Protein AF-A0A6N2MKZ8-F1 (afdb_monomer_lite)

Secondary structure (DSSP, 8-state):
--HHHHHHHHHHHHHHHHHHTT-HHHHHHHHHHHHHHHTT-TTSTTT----TTHHHHHHHHHHHHHHHHHHHHHHT-HHHHHHHHHHHTHHHHTSTT-

Radius of gyration: 13.14 Å; chains: 1; bounding box: 32×26×29 Å

Foldseek 3Di:
DPPLLVVLVVLVVVLVVCVVVVVLVVNVVSLVVSVVSLVVDCCAPPRVDDDPCSVVSLVSLLVSLVVQLVSCVSVVPPVSNVVSVVRNVCSCVVVVVD

Sequence (98 aa):
MDPKLTEVSQLFERFKAACTRDDLSTSTNMLSQLKVLLTGFRSLPPLFENTPNSTQELIIARDIYEHAVLLSVKNGDQDAFERDFFQLKPYYTDAGSI

Structure (mmCIF, N/CA/C/O backbone):
data_AF-A0A6N2MKZ8-F1
#
_entry.id   AF-A0A6N2MKZ8-F1
#
loop_
_atom_site.group_PDB
_atom_site.id
_atom_site.type_symbol
_atom_site.label_atom_id
_atom_site.label_alt_id
_atom_site.label_comp_id
_atom_site.label_asym_id
_atom_site.label_entity_id
_atom_site.label_seq_id
_atom_site.pdbx_PDB_ins_code
_atom_site.Cartn_x
_atom_site.Cartn_y
_atom_site.Cartn_z
_atom_site.occupancy
_atom_site.B_iso_or_equiv
_atom_site.auth_seq_id
_atom_site.auth_comp_id
_atom_site.auth_asym_id
_atom_site.auth_atom_id
_atom_site.pdbx_PDB_model_num
ATOM 1 N N . MET A 1 1 ? 10.460 10.904 -17.744 1.00 57.09 1 MET A N 1
ATOM 2 C CA . MET A 1 1 ? 9.713 10.320 -16.613 1.00 57.09 1 MET A CA 1
ATOM 3 C C . MET A 1 1 ? 8.584 9.495 -17.185 1.00 57.09 1 MET A C 1
ATOM 5 O O . MET A 1 1 ? 7.943 9.967 -18.118 1.00 57.09 1 MET A O 1
ATOM 9 N N . ASP A 1 2 ? 8.380 8.281 -16.682 1.00 72.31 2 ASP A N 1
ATOM 10 C CA . ASP A 1 2 ? 7.275 7.431 -17.121 1.00 72.31 2 ASP A CA 1
ATOM 11 C C . ASP A 1 2 ? 5.927 8.106 -16.801 1.00 72.31 2 ASP A C 1
ATOM 13 O O . ASP A 1 2 ? 5.713 8.531 -15.656 1.00 72.31 2 ASP A O 1
ATOM 17 N N . PRO A 1 3 ? 5.008 8.237 -17.776 1.00 80.25 3 PRO A N 1
ATOM 18 C CA . PRO A 1 3 ? 3.726 8.905 -17.557 1.00 80.25 3 PRO A CA 1
ATOM 19 C C . PRO A 1 3 ? 2.894 8.191 -16.482 1.00 80.25 3 PRO A C 1
ATOM 21 O O . PRO A 1 3 ? 2.279 8.852 -15.649 1.00 80.25 3 PRO A O 1
ATOM 24 N N . LYS A 1 4 ? 2.974 6.854 -16.419 1.00 82.44 4 LYS A N 1
ATOM 25 C CA . LYS A 1 4 ? 2.317 6.036 -15.386 1.00 82.44 4 LYS A CA 1
ATOM 26 C C . LYS A 1 4 ? 2.848 6.315 -13.983 1.00 82.44 4 LYS A C 1
ATOM 28 O O . LYS A 1 4 ? 2.074 6.450 -13.044 1.00 82.44 4 LYS A O 1
ATOM 33 N N . LEU A 1 5 ? 4.167 6.432 -13.834 1.00 82.75 5 LEU A N 1
ATOM 34 C CA . LEU A 1 5 ? 4.789 6.708 -12.539 1.00 82.75 5 LEU A CA 1
ATOM 35 C C . LEU A 1 5 ? 4.387 8.093 -12.017 1.00 82.75 5 LEU A C 1
ATOM 37 O O . LEU A 1 5 ? 4.156 8.275 -10.823 1.00 82.75 5 LEU A O 1
ATOM 41 N N . THR A 1 6 ? 4.254 9.056 -12.929 1.00 86.94 6 THR A N 1
ATOM 42 C CA . THR A 1 6 ? 3.791 10.411 -12.609 1.00 86.94 6 THR A CA 1
ATOM 43 C C . THR A 1 6 ? 2.331 10.397 -12.151 1.00 86.94 6 THR A C 1
ATOM 45 O O . THR A 1 6 ? 2.002 11.022 -11.145 1.00 86.94 6 THR A O 1
ATOM 48 N N . GLU A 1 7 ? 1.467 9.649 -12.841 1.00 88.94 7 GLU A N 1
ATOM 49 C CA . GLU A 1 7 ? 0.057 9.478 -12.474 1.00 88.94 7 GLU A CA 1
ATOM 50 C C . GLU A 1 7 ? -0.107 8.810 -11.100 1.00 88.94 7 GLU A C 1
ATOM 52 O O . GLU A 1 7 ? -0.809 9.342 -10.239 1.00 88.94 7 GLU A O 1
ATOM 57 N N . VAL A 1 8 ? 0.604 7.703 -10.854 1.00 90.12 8 VAL A N 1
ATOM 58 C CA . VAL A 1 8 ? 0.584 6.999 -9.559 1.00 90.12 8 VAL A CA 1
ATOM 59 C C . VAL A 1 8 ? 1.087 7.904 -8.442 1.00 90.12 8 VAL A C 1
ATOM 61 O O . VAL A 1 8 ? 0.456 7.973 -7.393 1.00 90.12 8 VAL A O 1
ATOM 64 N N . SER A 1 9 ? 2.165 8.653 -8.677 1.00 88.75 9 SER A N 1
ATOM 65 C CA . SER A 1 9 ? 2.706 9.600 -7.695 1.00 88.75 9 SER A CA 1
ATOM 66 C C . SER A 1 9 ? 1.698 10.696 -7.346 1.00 88.75 9 SER A C 1
ATOM 68 O O . SER A 1 9 ? 1.453 10.962 -6.173 1.00 88.75 9 SER A O 1
ATOM 70 N N . GLN A 1 10 ? 1.050 11.303 -8.346 1.00 91.19 10 GLN A N 1
ATOM 71 C CA . GLN A 1 10 ? 0.029 12.330 -8.111 1.00 91.19 10 GLN A CA 1
ATOM 72 C C . GLN A 1 10 ? -1.191 11.783 -7.362 1.00 91.19 10 GLN A C 1
ATOM 74 O O . GLN A 1 10 ? -1.717 12.449 -6.465 1.00 91.19 10 GLN A O 1
ATOM 79 N N . LEU A 1 11 ? -1.650 10.581 -7.719 1.00 92.00 11 LEU A N 1
ATOM 80 C CA . LEU A 1 11 ? -2.764 9.933 -7.034 1.00 92.00 11 LEU A CA 1
ATOM 81 C C . LEU A 1 11 ? -2.382 9.545 -5.598 1.00 92.00 11 LEU A C 1
ATOM 83 O O . LEU A 1 11 ? -3.191 9.715 -4.686 1.00 92.00 11 LEU A O 1
ATOM 87 N N . PHE A 1 12 ? -1.142 9.105 -5.380 1.00 91.88 12 PHE A N 1
ATOM 88 C CA . PHE A 1 12 ? -0.627 8.748 -4.064 1.00 91.88 12 PHE A CA 1
ATOM 89 C C . PHE A 1 12 ? -0.530 9.960 -3.130 1.00 91.88 12 PHE A C 1
ATOM 91 O O . PHE A 1 12 ? -0.943 9.872 -1.975 1.00 91.88 12 PHE A O 1
ATOM 98 N N . GLU A 1 13 ? -0.090 11.122 -3.620 1.00 92.12 13 GLU A N 1
ATOM 99 C CA . GLU A 1 13 ? -0.116 12.361 -2.828 1.00 92.12 13 GLU A CA 1
ATOM 100 C C . GLU A 1 13 ? -1.538 12.740 -2.388 1.00 92.12 13 GLU A C 1
ATOM 102 O O . GLU A 1 13 ? -1.769 13.097 -1.229 1.00 92.12 13 GLU A O 1
ATOM 107 N N . ARG A 1 14 ? -2.523 12.609 -3.286 1.00 90.75 14 ARG A N 1
ATOM 108 C CA . ARG A 1 14 ? -3.935 12.863 -2.950 1.00 90.75 14 ARG A CA 1
ATOM 109 C C . ARG A 1 14 ? -4.460 11.873 -1.917 1.00 90.75 14 ARG A C 1
ATOM 111 O O . ARG A 1 14 ? -5.171 12.275 -0.999 1.00 90.75 14 ARG A O 1
ATOM 118 N N . PHE A 1 15 ? -4.083 10.606 -2.046 1.00 91.50 15 PHE A N 1
ATOM 119 C CA . PHE A 1 15 ? -4.432 9.563 -1.093 1.00 91.50 15 PHE A CA 1
ATOM 120 C C . PHE A 1 15 ? -3.842 9.841 0.298 1.00 91.50 15 PHE A C 1
ATOM 122 O O . PHE A 1 15 ? -4.585 9.825 1.277 1.00 91.50 15 PHE A O 1
ATOM 129 N N . LYS A 1 16 ? -2.561 10.221 0.402 1.00 89.94 16 LYS A N 1
ATOM 130 C CA . LYS A 1 16 ? -1.949 10.634 1.680 1.00 89.94 16 LYS A CA 1
ATOM 131 C C . LYS A 1 16 ? -2.679 11.817 2.317 1.00 89.94 16 LYS A C 1
ATOM 133 O O . LYS A 1 16 ? -2.930 11.818 3.526 1.00 89.94 16 LYS A O 1
ATOM 138 N N . ALA A 1 17 ? -3.072 12.804 1.512 1.00 91.06 17 ALA A N 1
ATOM 139 C CA . ALA A 1 17 ? -3.867 13.932 1.991 1.00 91.06 17 ALA A CA 1
ATOM 140 C C . ALA A 1 17 ? -5.255 13.490 2.497 1.00 91.06 17 ALA A C 1
ATOM 142 O O . ALA A 1 17 ? -5.704 13.978 3.534 1.00 91.06 17 ALA A O 1
ATOM 143 N N . ALA A 1 18 ? -5.918 12.547 1.818 1.00 88.38 18 ALA A N 1
ATOM 144 C CA . ALA A 1 18 ? -7.193 11.978 2.260 1.00 88.38 18 ALA A CA 1
ATOM 145 C C . ALA A 1 18 ? -7.050 11.184 3.572 1.00 88.38 18 ALA A C 1
ATOM 147 O O . ALA A 1 18 ? -7.836 11.397 4.496 1.00 88.38 18 ALA A O 1
ATOM 148 N N . CYS A 1 19 ? -5.996 10.369 3.709 1.00 84.94 19 CYS A N 1
ATOM 149 C CA . CYS A 1 19 ? -5.689 9.642 4.945 1.00 84.94 19 CYS A CA 1
ATOM 150 C C . CYS A 1 19 ? -5.396 10.582 6.125 1.00 84.94 19 CYS A C 1
ATOM 152 O O . CYS A 1 19 ? -5.793 10.295 7.255 1.00 84.94 19 CYS A O 1
ATOM 154 N N . THR A 1 20 ? -4.733 11.717 5.869 1.00 87.62 20 THR A N 1
ATOM 155 C CA . THR A 1 20 ? -4.453 12.750 6.885 1.00 87.62 20 THR A CA 1
ATOM 156 C C . THR A 1 20 ? -5.728 13.462 7.341 1.00 87.62 20 THR A C 1
ATOM 158 O O . THR A 1 20 ? -5.838 13.853 8.499 1.00 87.62 20 THR A O 1
ATOM 161 N N . ARG A 1 21 ? -6.708 13.616 6.444 1.00 87.50 21 ARG A N 1
ATOM 162 C CA . ARG A 1 21 ? -8.014 14.229 6.738 1.00 87.50 21 ARG A CA 1
ATOM 163 C C . ARG A 1 21 ? -9.022 13.259 7.363 1.00 87.50 21 ARG A C 1
ATOM 165 O O . ARG A 1 21 ? -10.155 13.667 7.592 1.00 87.50 21 ARG A O 1
ATOM 172 N N . ASP A 1 22 ? -8.619 12.012 7.613 1.00 83.12 22 ASP A N 1
ATOM 173 C CA . ASP A 1 22 ? -9.481 10.925 8.097 1.00 83.12 22 ASP A CA 1
ATOM 174 C C . ASP A 1 22 ? -10.713 10.675 7.198 1.00 83.12 22 ASP A C 1
ATOM 176 O O . ASP A 1 22 ? -11.752 10.185 7.631 1.00 83.12 22 ASP A O 1
ATOM 180 N N . ASP A 1 23 ? -10.603 10.997 5.903 1.00 87.06 23 ASP A N 1
ATOM 181 C CA . ASP A 1 23 ? -11.638 10.658 4.925 1.00 87.06 23 ASP A CA 1
ATOM 182 C C . ASP A 1 23 ? -11.415 9.229 4.433 1.00 87.06 23 ASP A C 1
ATOM 184 O O . ASP A 1 23 ? -10.779 8.971 3.403 1.00 87.06 23 ASP A O 1
ATOM 188 N N . LEU A 1 24 ? -11.915 8.288 5.228 1.00 84.12 24 LEU A N 1
ATOM 189 C CA . LEU A 1 24 ? -11.746 6.856 5.015 1.00 84.12 24 LEU A CA 1
ATOM 190 C C . LEU A 1 24 ? -12.406 6.396 3.710 1.00 84.12 24 LEU A C 1
ATOM 192 O O . LEU A 1 24 ? -11.815 5.623 2.959 1.00 84.12 24 LEU A O 1
ATOM 196 N N . SER A 1 25 ? -13.585 6.933 3.385 1.00 86.50 25 SER A N 1
ATOM 197 C CA . SER A 1 25 ? -14.337 6.569 2.179 1.00 86.50 25 SER A CA 1
ATOM 198 C C . SER A 1 25 ? -13.595 6.944 0.892 1.00 86.50 25 SER A C 1
ATOM 200 O O . SER A 1 25 ? -13.410 6.109 -0.001 1.00 86.50 25 SER A O 1
ATOM 202 N N . THR A 1 26 ? -13.089 8.179 0.828 1.00 89.38 26 THR A N 1
ATOM 203 C CA . THR A 1 26 ? -12.288 8.661 -0.298 1.00 89.38 26 THR A CA 1
ATOM 204 C C . THR A 1 26 ? -10.952 7.930 -0.354 1.00 89.38 26 THR A C 1
ATOM 206 O O . THR A 1 26 ? -10.519 7.537 -1.438 1.00 89.38 26 THR A O 1
ATOM 209 N N . SER A 1 27 ? -10.328 7.675 0.802 1.00 89.00 27 SER A N 1
ATOM 210 C CA . SER A 1 27 ? -9.066 6.931 0.889 1.00 89.00 27 SER A CA 1
ATOM 211 C C . SER A 1 27 ? -9.204 5.513 0.331 1.00 89.00 27 SER A C 1
ATOM 213 O O . SER A 1 27 ? -8.383 5.105 -0.485 1.00 89.00 27 SER A O 1
ATOM 215 N N . THR A 1 28 ? -10.263 4.773 0.678 1.00 88.25 28 THR A N 1
ATOM 216 C CA . THR A 1 28 ? -10.499 3.415 0.158 1.00 88.25 28 THR A CA 1
ATOM 217 C C . THR A 1 28 ? -10.758 3.413 -1.352 1.00 88.25 28 THR A C 1
ATOM 219 O O . THR A 1 28 ? -10.267 2.533 -2.070 1.00 88.25 28 THR A O 1
ATOM 222 N N . ASN A 1 29 ? -11.480 4.415 -1.869 1.00 91.38 29 ASN A N 1
ATOM 223 C CA . ASN A 1 29 ? -11.707 4.551 -3.308 1.00 91.38 29 ASN A CA 1
ATOM 224 C C . ASN A 1 29 ? -10.400 4.862 -4.063 1.00 91.38 29 ASN A C 1
ATOM 226 O O . ASN A 1 29 ? -10.076 4.190 -5.044 1.00 91.38 29 ASN A O 1
ATOM 230 N N . MET A 1 30 ? -9.611 5.818 -3.564 1.00 90.94 30 MET A N 1
ATOM 231 C CA . MET A 1 30 ? -8.305 6.169 -4.132 1.00 90.94 30 MET A CA 1
ATOM 232 C C . MET A 1 30 ? -7.313 5.006 -4.058 1.00 90.94 30 MET A C 1
ATOM 234 O O . MET A 1 30 ? -6.599 4.750 -5.024 1.00 90.94 30 MET A O 1
ATOM 238 N N . LEU A 1 31 ? -7.307 4.256 -2.954 1.00 91.06 31 LEU A N 1
ATOM 239 C CA . LEU A 1 31 ? -6.483 3.061 -2.796 1.00 91.06 31 LEU A CA 1
ATOM 240 C C . LEU A 1 31 ? -6.825 1.993 -3.839 1.00 91.06 31 LEU A C 1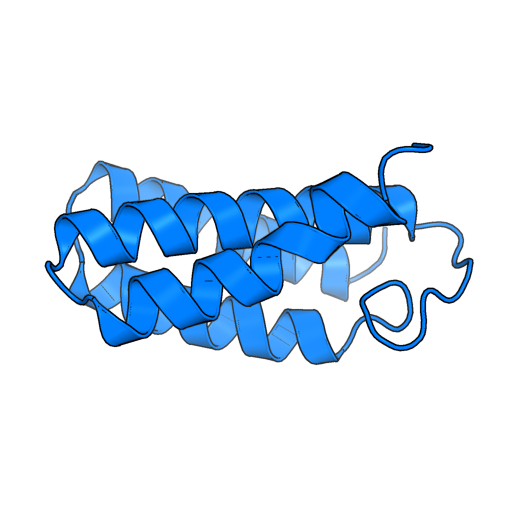
ATOM 242 O O . LEU A 1 31 ? -5.928 1.361 -4.391 1.00 91.06 31 LEU A O 1
ATOM 246 N N . SER A 1 32 ? -8.111 1.806 -4.139 1.00 90.75 32 SER A N 1
ATOM 247 C CA . SER A 1 32 ? -8.545 0.863 -5.174 1.00 90.75 32 SER A CA 1
ATOM 248 C C . SER A 1 32 ? -8.013 1.269 -6.552 1.00 90.75 32 SER A C 1
ATOM 250 O O . SER A 1 32 ? -7.489 0.429 -7.280 1.00 90.75 32 SER A O 1
ATOM 252 N N . GLN A 1 33 ? -8.066 2.563 -6.881 1.00 91.12 33 GLN A N 1
ATOM 253 C CA . GLN A 1 33 ? -7.497 3.096 -8.124 1.00 91.12 33 GLN A CA 1
ATOM 254 C C . GLN A 1 33 ? -5.968 2.936 -8.175 1.00 91.12 33 GLN A C 1
ATOM 256 O O . GLN A 1 33 ? -5.434 2.495 -9.192 1.00 91.12 33 GLN A O 1
ATOM 261 N N . LEU A 1 34 ? -5.267 3.215 -7.069 1.00 91.62 34 LEU A N 1
ATOM 262 C CA . LEU A 1 34 ? -3.821 3.004 -6.956 1.00 91.62 34 LEU A CA 1
ATOM 263 C C . LEU A 1 34 ? -3.453 1.539 -7.203 1.00 91.62 34 LEU A C 1
ATOM 265 O O . LEU A 1 34 ? -2.595 1.266 -8.035 1.00 91.62 34 LEU A O 1
ATOM 269 N N . LYS A 1 35 ? -4.141 0.592 -6.552 1.00 89.62 35 LYS A N 1
ATOM 270 C CA . LYS A 1 35 ? -3.899 -0.849 -6.736 1.00 89.62 35 LYS A CA 1
ATOM 271 C C . LYS A 1 35 ? -4.099 -1.287 -8.188 1.00 89.62 35 LYS A C 1
ATOM 273 O O . LYS A 1 35 ? -3.302 -2.073 -8.689 1.00 89.62 35 LYS A O 1
ATOM 278 N N . VAL A 1 36 ? -5.103 -0.750 -8.887 1.00 90.50 36 VAL A N 1
ATOM 279 C CA . VAL A 1 36 ? -5.295 -1.014 -10.325 1.00 90.50 36 VAL A CA 1
ATOM 280 C C . VAL A 1 36 ? -4.104 -0.507 -11.138 1.00 90.50 36 VAL A C 1
ATOM 282 O O . VAL A 1 36 ? -3.580 -1.257 -11.960 1.00 90.50 36 VAL A O 1
ATOM 285 N N . LEU A 1 37 ? -3.625 0.715 -10.887 1.00 88.00 37 LEU A N 1
ATOM 286 C CA . LEU A 1 37 ? -2.445 1.244 -11.580 1.00 88.00 37 LEU A CA 1
ATOM 287 C C . LEU A 1 37 ? -1.192 0.399 -11.313 1.00 88.00 37 LEU A C 1
ATOM 289 O O . LEU A 1 37 ? -0.420 0.161 -12.243 1.00 88.00 37 LEU A O 1
ATOM 293 N N . LEU A 1 38 ? -1.031 -0.114 -10.086 1.00 87.19 38 LEU A N 1
ATOM 294 C CA . LEU A 1 38 ? 0.081 -0.996 -9.729 1.00 87.19 38 LEU A CA 1
ATOM 295 C C . LEU A 1 38 ? 0.110 -2.270 -10.588 1.00 87.19 38 LEU A C 1
ATOM 297 O O . LEU A 1 38 ? 1.181 -2.676 -11.028 1.00 87.19 38 LEU A O 1
ATOM 301 N N . THR A 1 39 ? -1.043 -2.847 -10.948 1.00 86.25 39 THR A N 1
ATOM 302 C CA . THR A 1 39 ? -1.082 -4.024 -11.849 1.00 86.25 39 THR A CA 1
ATOM 303 C C . THR A 1 39 ? -0.484 -3.763 -13.239 1.00 86.25 39 THR A C 1
ATOM 305 O O . THR A 1 39 ? -0.148 -4.701 -13.960 1.00 86.25 39 THR A O 1
ATOM 308 N N . GLY A 1 40 ? -0.334 -2.492 -13.624 1.00 82.75 40 GLY A N 1
ATOM 309 C CA . GLY A 1 40 ? 0.272 -2.080 -14.884 1.00 82.75 40 GLY A CA 1
ATOM 310 C C . GLY A 1 40 ? 1.803 -2.052 -14.886 1.00 82.75 40 GLY A C 1
ATOM 311 O O . GLY A 1 40 ? 2.371 -1.814 -15.961 1.00 82.75 40 GLY A O 1
ATOM 312 N N . PHE A 1 41 ? 2.455 -2.258 -13.737 1.00 82.94 41 PHE A N 1
ATOM 313 C CA . PHE A 1 41 ? 3.911 -2.296 -13.593 1.00 82.94 41 PHE A CA 1
ATOM 314 C C . PHE A 1 41 ? 4.428 -3.734 -13.643 1.00 82.94 41 PHE A C 1
ATOM 316 O O . PHE A 1 41 ? 4.038 -4.586 -12.848 1.00 82.94 41 PHE A O 1
ATOM 323 N N . ARG A 1 42 ? 5.351 -4.003 -14.569 1.00 80.44 42 ARG A N 1
ATOM 324 C CA . ARG A 1 42 ? 5.976 -5.330 -14.709 1.00 80.44 42 ARG A CA 1
ATOM 325 C C . ARG A 1 42 ? 7.088 -5.583 -13.694 1.00 80.44 42 ARG A C 1
ATOM 327 O O . ARG A 1 42 ? 7.483 -6.724 -13.482 1.00 80.44 42 ARG A O 1
ATOM 334 N N . SER A 1 43 ? 7.570 -4.526 -13.050 1.00 77.75 43 SER A N 1
ATOM 335 C CA . SER A 1 43 ? 8.587 -4.603 -12.002 1.00 77.75 43 SER A CA 1
ATOM 336 C C . SER A 1 43 ? 8.034 -5.125 -10.675 1.00 77.75 43 SER A C 1
ATOM 338 O O . SER A 1 43 ? 8.803 -5.454 -9.778 1.00 77.75 43 SER A O 1
ATOM 340 N N . LEU A 1 44 ? 6.707 -5.188 -10.532 1.00 77.75 44 LEU A N 1
ATOM 341 C CA . LEU A 1 44 ? 6.040 -5.642 -9.317 1.00 77.75 44 LEU A CA 1
ATOM 342 C C . LEU A 1 44 ? 5.875 -7.170 -9.283 1.00 77.75 44 LEU A C 1
ATOM 344 O O . LEU A 1 44 ? 5.945 -7.834 -10.328 1.00 77.75 44 LEU A O 1
ATOM 348 N N . PRO A 1 45 ? 5.622 -7.750 -8.093 1.00 73.00 45 PRO A N 1
ATOM 349 C CA . PRO A 1 45 ? 5.264 -9.157 -7.983 1.00 73.00 45 PRO A CA 1
ATOM 350 C C . PRO A 1 45 ? 4.050 -9.470 -8.878 1.00 73.00 45 PRO A C 1
ATOM 352 O O . PRO A 1 45 ? 3.081 -8.706 -8.874 1.00 73.00 45 PRO A O 1
ATOM 355 N N . PRO A 1 46 ? 4.054 -10.581 -9.638 1.00 70.19 46 PRO A N 1
ATOM 356 C CA . PRO A 1 46 ? 4.991 -11.708 -9.571 1.00 70.19 46 PRO A CA 1
ATOM 357 C C . PRO A 1 46 ? 6.174 -11.641 -10.555 1.00 70.19 46 PRO A C 1
ATOM 359 O O . PRO A 1 46 ? 6.999 -12.549 -10.557 1.00 70.19 46 PRO A O 1
ATOM 362 N N . LEU A 1 47 ? 6.234 -10.636 -11.433 1.00 72.31 47 LEU A N 1
ATOM 363 C CA . LEU A 1 47 ? 7.152 -10.637 -12.577 1.00 72.31 47 LEU A CA 1
ATOM 364 C C . LEU A 1 47 ? 8.565 -10.165 -12.214 1.00 72.31 47 LEU A C 1
ATOM 366 O O . LEU A 1 47 ? 9.519 -10.686 -12.788 1.00 72.31 47 LEU A O 1
ATOM 370 N N . PHE A 1 48 ? 8.696 -9.211 -11.281 1.00 70.00 48 PHE A N 1
ATOM 371 C CA . PHE A 1 48 ? 9.982 -8.632 -10.854 1.00 70.00 48 PHE A CA 1
ATOM 372 C C . PHE A 1 48 ? 10.911 -8.278 -12.032 1.00 70.00 48 PHE A C 1
ATOM 374 O O . PHE A 1 48 ? 12.126 -8.483 -11.984 1.00 70.00 48 PHE A O 1
ATOM 381 N N . GLU A 1 49 ? 10.336 -7.778 -13.129 1.00 78.12 49 GLU A N 1
ATOM 382 C CA . GLU A 1 49 ? 11.102 -7.452 -14.326 1.00 78.12 49 GLU A CA 1
ATOM 383 C C . GLU A 1 49 ? 12.036 -6.269 -14.031 1.00 78.12 49 GLU A C 1
ATOM 385 O O . GLU A 1 49 ? 11.620 -5.240 -13.494 1.00 78.12 49 GLU A O 1
ATOM 390 N N . ASN A 1 50 ? 13.316 -6.404 -14.385 1.00 68.00 50 ASN A N 1
ATOM 391 C CA . ASN A 1 50 ? 14.293 -5.331 -14.216 1.00 68.00 50 ASN A CA 1
ATOM 392 C C . ASN A 1 50 ? 14.079 -4.253 -15.284 1.00 68.00 50 ASN A C 1
ATOM 394 O O . ASN A 1 50 ? 14.706 -4.259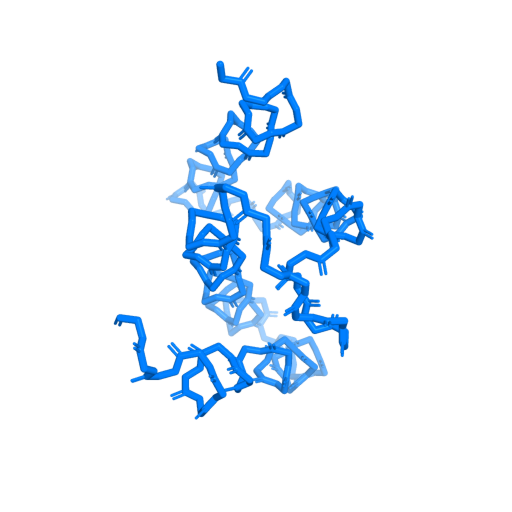 -16.343 1.00 68.00 50 ASN A O 1
ATOM 398 N N . THR A 1 51 ? 13.169 -3.328 -14.998 1.00 76.19 51 THR A N 1
ATOM 399 C CA . THR A 1 51 ? 12.985 -2.101 -15.773 1.00 76.19 51 THR A CA 1
ATOM 400 C C . THR A 1 51 ? 13.900 -0.986 -15.242 1.00 76.19 51 THR A C 1
ATOM 402 O O . THR A 1 51 ? 14.325 -1.035 -14.088 1.00 76.19 51 THR A O 1
ATOM 405 N N . PRO A 1 52 ? 14.196 0.064 -16.030 1.00 76.31 52 PRO A N 1
ATOM 406 C CA . PRO A 1 52 ? 15.011 1.193 -15.567 1.00 76.31 52 PRO A CA 1
ATOM 407 C C . PRO A 1 52 ? 14.430 1.924 -14.345 1.00 76.31 52 PRO A C 1
ATOM 409 O O . PRO A 1 52 ? 15.171 2.573 -13.614 1.00 76.31 52 PRO A O 1
ATOM 412 N N . ASN A 1 53 ? 13.113 1.819 -14.133 1.00 79.69 53 ASN A N 1
ATOM 413 C CA . ASN A 1 53 ? 12.387 2.463 -13.039 1.00 79.69 53 ASN A CA 1
ATOM 414 C C . ASN A 1 53 ? 11.925 1.457 -11.970 1.00 79.69 53 ASN A C 1
ATOM 416 O O . ASN A 1 53 ? 11.157 1.834 -11.085 1.00 79.69 53 ASN A O 1
ATOM 420 N N . SER A 1 54 ? 12.383 0.199 -12.024 1.00 80.69 54 SER A N 1
ATOM 421 C CA . SER A 1 54 ? 11.910 -0.890 -11.157 1.00 80.69 54 SER A CA 1
ATOM 422 C C . SER A 1 54 ? 12.030 -0.547 -9.675 1.00 80.69 54 SER A C 1
ATOM 424 O O . SER A 1 54 ? 11.077 -0.722 -8.922 1.00 80.69 54 SER A O 1
ATOM 426 N N . THR A 1 55 ? 13.156 0.039 -9.269 1.00 81.81 55 THR A N 1
ATOM 427 C CA . THR A 1 55 ? 13.379 0.531 -7.906 1.00 81.81 55 THR A CA 1
ATOM 428 C C . THR A 1 55 ? 12.314 1.537 -7.479 1.00 81.81 55 THR A C 1
ATOM 430 O O . THR A 1 55 ? 11.756 1.424 -6.392 1.00 81.81 55 THR A O 1
ATOM 433 N N . GLN A 1 56 ? 12.001 2.515 -8.329 1.00 84.19 56 GLN A N 1
ATOM 434 C CA . GLN A 1 56 ? 11.050 3.569 -7.985 1.00 84.19 56 GLN A CA 1
ATOM 435 C C . GLN A 1 56 ? 9.608 3.044 -7.955 1.00 84.19 56 GLN A C 1
ATOM 437 O O . GLN A 1 56 ? 8.831 3.444 -7.090 1.00 84.19 56 GLN A O 1
ATOM 442 N N . GLU A 1 57 ? 9.274 2.108 -8.847 1.00 86.06 57 GLU A N 1
ATOM 443 C CA . GLU A 1 57 ? 7.992 1.393 -8.864 1.00 86.06 57 GLU A CA 1
ATOM 444 C C . GLU A 1 57 ? 7.807 0.511 -7.618 1.00 86.06 57 GLU A C 1
ATOM 446 O O . GLU A 1 57 ? 6.729 0.498 -7.025 1.00 86.06 57 GLU A O 1
ATOM 451 N N . LEU A 1 58 ? 8.859 -0.180 -7.172 1.00 86.44 58 LEU A N 1
ATOM 452 C CA . LEU A 1 58 ? 8.831 -0.999 -5.958 1.00 86.44 58 LEU A CA 1
ATOM 453 C C . LEU A 1 58 ? 8.697 -0.143 -4.694 1.00 86.44 58 LEU A C 1
ATOM 455 O O . LEU A 1 58 ? 7.907 -0.485 -3.816 1.00 86.44 58 LEU A O 1
ATOM 459 N N . ILE A 1 59 ? 9.412 0.986 -4.618 1.00 87.94 59 ILE A N 1
ATOM 460 C CA . ILE A 1 59 ? 9.316 1.921 -3.487 1.00 87.94 59 ILE A CA 1
ATOM 461 C C . ILE A 1 59 ? 7.902 2.498 -3.389 1.00 87.94 59 ILE A C 1
ATOM 463 O O . ILE A 1 59 ? 7.294 2.432 -2.325 1.00 87.94 59 ILE A O 1
ATOM 467 N N . ILE A 1 60 ? 7.343 3.018 -4.490 1.00 89.88 60 ILE A N 1
ATOM 468 C CA . ILE A 1 60 ? 6.004 3.620 -4.441 1.00 89.88 60 ILE A CA 1
ATOM 469 C C . ILE A 1 60 ? 4.922 2.579 -4.140 1.00 89.88 60 ILE A C 1
ATOM 471 O O . ILE A 1 60 ? 3.995 2.864 -3.386 1.00 89.88 60 ILE A O 1
ATOM 475 N N . ALA A 1 61 ? 5.045 1.362 -4.677 1.00 90.44 61 ALA A N 1
ATOM 476 C CA . ALA A 1 61 ? 4.121 0.277 -4.372 1.00 90.44 61 ALA A CA 1
ATOM 477 C C . ALA A 1 61 ? 4.174 -0.099 -2.886 1.00 90.44 61 ALA A C 1
ATOM 479 O O . ALA A 1 61 ? 3.122 -0.197 -2.253 1.00 90.44 61 ALA A O 1
ATOM 480 N N . ARG A 1 62 ? 5.377 -0.240 -2.313 1.00 91.25 62 ARG A N 1
ATOM 481 C CA . ARG A 1 62 ? 5.562 -0.493 -0.879 1.00 91.25 62 ARG A CA 1
ATOM 482 C C . ARG A 1 62 ? 4.866 0.576 -0.037 1.00 91.25 62 ARG A C 1
ATOM 484 O O . ARG A 1 62 ? 4.027 0.231 0.791 1.00 91.25 62 ARG A O 1
ATOM 491 N N . ASP A 1 63 ? 5.143 1.850 -0.304 1.00 92.06 63 ASP A N 1
ATOM 492 C CA . ASP A 1 63 ? 4.564 2.969 0.444 1.00 92.06 63 ASP A CA 1
ATOM 493 C C . ASP A 1 63 ? 3.022 2.990 0.347 1.00 92.06 63 ASP A C 1
ATOM 495 O O . ASP A 1 63 ? 2.332 3.275 1.332 1.00 92.06 63 ASP A O 1
ATOM 499 N N . ILE A 1 64 ? 2.455 2.644 -0.818 1.00 92.69 64 ILE A N 1
ATOM 500 C CA . ILE A 1 64 ? 1.002 2.499 -1.004 1.00 92.69 64 ILE A CA 1
ATOM 501 C C . ILE A 1 64 ? 0.446 1.387 -0.110 1.00 92.69 64 ILE A C 1
ATOM 503 O O . ILE A 1 64 ? -0.551 1.607 0.583 1.00 92.69 64 ILE A O 1
ATOM 507 N N . TYR A 1 65 ? 1.067 0.204 -0.105 1.00 93.69 65 TYR A N 1
ATOM 508 C CA . TYR A 1 65 ? 0.601 -0.928 0.701 1.00 93.69 65 TYR A CA 1
ATOM 509 C C . TYR A 1 65 ? 0.761 -0.689 2.210 1.00 93.69 65 TYR A C 1
ATOM 511 O O . TYR A 1 65 ? -0.103 -1.105 2.977 1.00 93.69 65 TYR A O 1
ATOM 519 N N . GLU A 1 66 ? 1.784 0.040 2.656 1.00 92.69 66 GLU A N 1
ATOM 520 C CA . GLU A 1 66 ? 1.917 0.449 4.063 1.00 92.69 66 GLU A CA 1
ATOM 521 C C . GLU A 1 66 ? 0.736 1.303 4.521 1.00 92.69 66 GLU A C 1
ATOM 523 O O . GLU A 1 66 ? 0.103 1.029 5.543 1.00 92.69 66 GLU A O 1
ATOM 528 N N . HIS A 1 67 ? 0.384 2.314 3.730 1.00 92.56 67 HIS A N 1
ATOM 529 C CA . HIS A 1 67 ? -0.765 3.160 4.027 1.00 92.56 67 HIS A CA 1
ATOM 530 C C . HIS A 1 67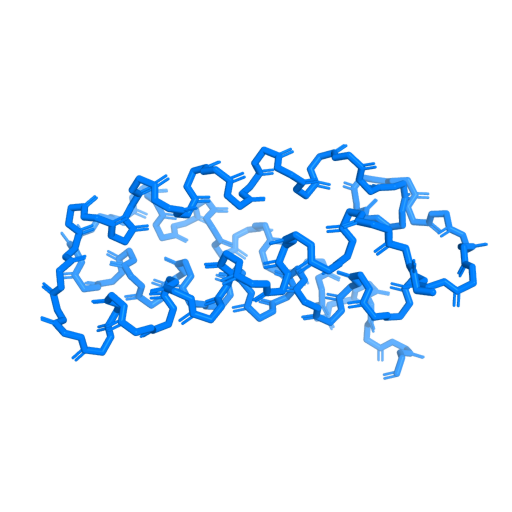 ? -2.091 2.400 3.889 1.00 92.56 67 HIS A C 1
ATOM 532 O O . HIS A 1 67 ? -3.038 2.698 4.613 1.00 92.56 67 HIS A O 1
ATOM 538 N N . ALA A 1 68 ? -2.166 1.404 3.004 1.00 92.00 68 ALA A N 1
ATOM 539 C CA . ALA A 1 68 ? -3.317 0.515 2.880 1.00 92.00 68 ALA A CA 1
ATOM 540 C C . ALA A 1 68 ? -3.557 -0.295 4.166 1.00 92.00 68 ALA A C 1
ATOM 542 O O . ALA A 1 68 ? -4.683 -0.366 4.664 1.00 92.00 68 ALA A O 1
ATOM 543 N N . VAL A 1 69 ? -2.484 -0.835 4.751 1.00 93.44 69 VAL A N 1
ATOM 544 C CA . VAL A 1 69 ? -2.517 -1.533 6.042 1.00 93.44 69 VAL A CA 1
ATOM 545 C C . VAL A 1 69 ? -2.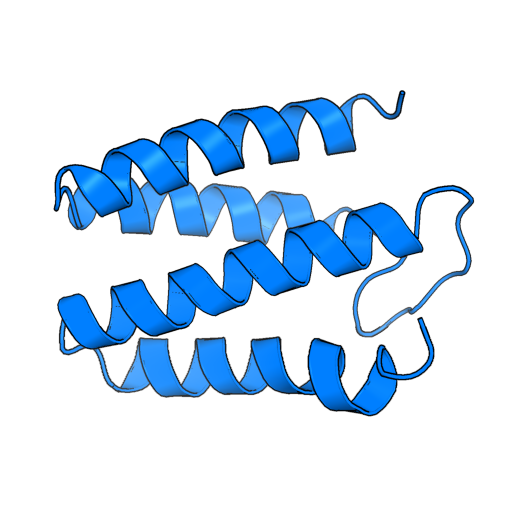971 -0.583 7.152 1.00 93.44 69 VAL A C 1
ATOM 547 O O . VAL A 1 69 ? -3.896 -0.911 7.894 1.00 93.44 69 VAL A O 1
ATOM 550 N N . LEU A 1 70 ? -2.393 0.622 7.231 1.00 91.88 70 LEU A N 1
ATOM 551 C CA . LEU A 1 70 ? -2.796 1.635 8.217 1.00 91.88 70 LEU A CA 1
ATOM 552 C C . LEU A 1 70 ? -4.271 2.040 8.070 1.00 91.88 70 LEU A C 1
ATOM 554 O O . LEU A 1 70 ? -4.982 2.149 9.070 1.00 91.88 70 LEU A O 1
ATOM 558 N N . LEU A 1 71 ? -4.747 2.233 6.836 1.00 91.06 71 LEU A N 1
ATOM 559 C CA . LEU A 1 71 ? -6.145 2.554 6.546 1.00 91.06 71 LEU A CA 1
ATOM 560 C C . LEU A 1 71 ? -7.083 1.423 6.982 1.00 91.06 71 LEU A C 1
ATOM 562 O O . LEU A 1 71 ? -8.135 1.690 7.558 1.00 91.06 71 LEU A O 1
ATOM 566 N N . SER A 1 72 ? -6.694 0.171 6.748 1.00 91.19 72 SER A N 1
ATOM 567 C CA . SER A 1 72 ? -7.479 -1.004 7.143 1.00 91.19 72 SER A CA 1
ATOM 568 C C . SER A 1 72 ? -7.636 -1.090 8.663 1.00 91.19 72 SER A C 1
ATOM 570 O O . SER A 1 72 ? -8.740 -1.313 9.156 1.00 91.19 72 SER A O 1
ATOM 572 N N . VAL A 1 73 ? -6.563 -0.803 9.413 1.00 91.06 73 VAL A N 1
ATOM 573 C CA . VAL A 1 73 ? -6.611 -0.707 10.883 1.00 91.06 73 VAL A CA 1
ATOM 574 C C . VAL A 1 73 ? -7.532 0.427 11.332 1.00 91.06 73 VAL A C 1
ATOM 576 O O . VAL A 1 73 ? -8.350 0.222 12.226 1.00 91.06 73 VAL A O 1
ATOM 579 N N . LYS A 1 74 ? -7.451 1.606 10.697 1.00 88.88 74 LYS A N 1
ATOM 580 C CA . LYS A 1 74 ? -8.347 2.737 10.998 1.00 88.88 74 LYS A CA 1
ATOM 581 C C . LYS A 1 74 ? -9.820 2.410 10.739 1.00 88.88 74 LYS A C 1
ATOM 583 O O . LYS A 1 74 ? -10.672 2.818 11.521 1.00 88.88 74 LYS A O 1
ATOM 588 N N . ASN A 1 75 ? -10.108 1.656 9.681 1.00 87.12 75 ASN A N 1
ATOM 589 C CA . ASN A 1 75 ? -11.457 1.196 9.350 1.00 87.12 75 ASN A CA 1
ATOM 590 C C . ASN A 1 75 ? -11.949 0.037 10.230 1.00 87.12 75 ASN A C 1
ATOM 592 O O . ASN A 1 75 ? -13.129 -0.300 10.163 1.00 87.12 75 ASN A O 1
ATOM 596 N N . GLY A 1 76 ? -11.074 -0.594 11.020 1.00 89.19 76 GLY A N 1
ATOM 597 C CA . GLY A 1 76 ? -11.401 -1.830 11.734 1.00 89.19 76 GLY A CA 1
ATOM 598 C C . GLY A 1 76 ? -11.696 -3.010 10.799 1.00 89.19 76 GLY A C 1
ATOM 599 O O . GLY A 1 76 ? -12.380 -3.949 11.201 1.00 89.19 76 GLY A O 1
ATOM 600 N N . ASP A 1 77 ? -11.209 -2.961 9.557 1.00 92.06 77 ASP A N 1
ATOM 601 C CA . ASP A 1 77 ? -11.430 -3.989 8.539 1.00 92.06 77 ASP A CA 1
ATOM 602 C C . ASP A 1 77 ? -10.287 -5.013 8.588 1.00 92.06 77 ASP A C 1
ATOM 604 O O . ASP A 1 77 ? -9.207 -4.812 8.021 1.00 92.06 77 ASP A O 1
ATOM 608 N N . GLN A 1 78 ? -10.517 -6.106 9.321 1.00 91.38 78 GLN A N 1
ATOM 609 C CA . GLN A 1 78 ? -9.526 -7.166 9.509 1.00 91.38 78 GLN A CA 1
ATOM 610 C C . GLN A 1 78 ? -9.187 -7.884 8.194 1.00 91.38 78 GLN A C 1
ATOM 612 O O . GLN A 1 78 ? -8.016 -8.170 7.939 1.00 91.38 78 GLN A O 1
ATOM 617 N N . ASP A 1 79 ? -10.178 -8.130 7.338 1.00 92.06 79 ASP A N 1
ATOM 618 C CA . ASP A 1 79 ? -9.971 -8.835 6.070 1.00 92.06 79 ASP A CA 1
ATOM 619 C C . ASP A 1 79 ? -9.126 -7.993 5.104 1.00 92.06 79 ASP A C 1
ATOM 621 O O . ASP A 1 79 ? -8.252 -8.510 4.39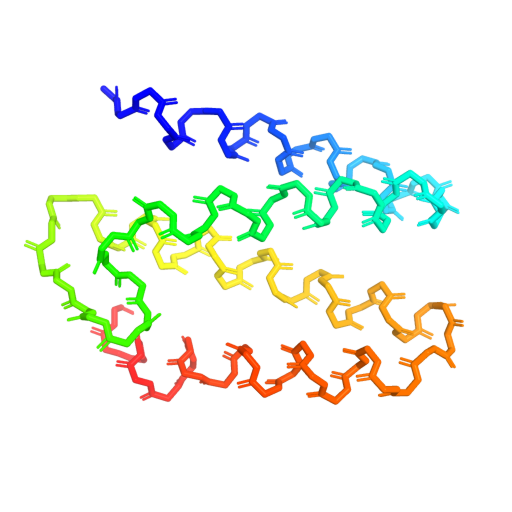7 1.00 92.06 79 ASP A O 1
ATOM 625 N N . ALA A 1 80 ? -9.362 -6.676 5.069 1.00 90.12 80 ALA A N 1
ATOM 626 C CA . ALA A 1 80 ? -8.529 -5.747 4.313 1.00 90.12 80 ALA A CA 1
ATOM 627 C C . ALA A 1 80 ? -7.111 -5.663 4.879 1.00 90.12 80 ALA A C 1
ATOM 629 O O . ALA A 1 80 ? -6.158 -5.701 4.099 1.00 90.12 80 ALA A O 1
ATOM 630 N N . PHE A 1 81 ? -6.968 -5.630 6.207 1.00 93.06 81 PHE A N 1
ATOM 631 C CA . PHE A 1 81 ? -5.665 -5.623 6.863 1.00 93.06 81 PHE A CA 1
ATOM 632 C C . PHE A 1 81 ? -4.838 -6.851 6.480 1.00 93.06 81 PHE A C 1
ATOM 634 O O . PHE A 1 81 ? -3.711 -6.697 6.010 1.00 93.06 81 PHE A O 1
ATOM 641 N N . GLU A 1 82 ? -5.387 -8.059 6.637 1.00 93.81 82 GLU A N 1
ATOM 642 C CA . GLU A 1 82 ? -4.657 -9.293 6.340 1.00 93.81 82 GLU A CA 1
ATOM 643 C C . GLU A 1 82 ? -4.237 -9.337 4.870 1.00 93.81 82 GLU A C 1
ATOM 645 O O . GLU A 1 82 ? -3.059 -9.544 4.567 1.00 93.81 82 GLU A O 1
ATOM 650 N N . ARG A 1 83 ? -5.172 -9.066 3.951 1.00 92.94 83 ARG A N 1
ATOM 651 C CA . ARG A 1 83 ? -4.889 -9.024 2.510 1.00 92.94 83 ARG A CA 1
ATOM 652 C C . ARG A 1 83 ? -3.789 -8.030 2.158 1.00 92.94 83 ARG A C 1
ATOM 654 O O . ARG A 1 83 ? -2.867 -8.381 1.421 1.00 92.94 83 ARG A O 1
ATOM 661 N N . ASP A 1 84 ? -3.888 -6.803 2.658 1.00 92.19 84 ASP A N 1
ATOM 662 C CA . ASP A 1 84 ? -2.952 -5.736 2.309 1.00 92.19 84 ASP A CA 1
ATOM 663 C C . ASP A 1 84 ? -1.580 -5.978 2.953 1.00 92.19 84 ASP A C 1
ATOM 665 O O . ASP A 1 84 ? -0.552 -5.744 2.319 1.00 92.19 84 ASP A O 1
ATOM 669 N N . PHE A 1 85 ? -1.543 -6.575 4.147 1.00 90.81 85 PHE A N 1
ATOM 670 C CA . PHE A 1 85 ? -0.307 -7.006 4.793 1.00 90.81 85 PHE A CA 1
ATOM 671 C C . PHE A 1 85 ? 0.380 -8.151 4.034 1.00 90.81 85 PHE A C 1
ATOM 673 O O . PHE A 1 85 ? 1.599 -8.133 3.854 1.00 90.81 85 PHE A O 1
ATOM 680 N N . P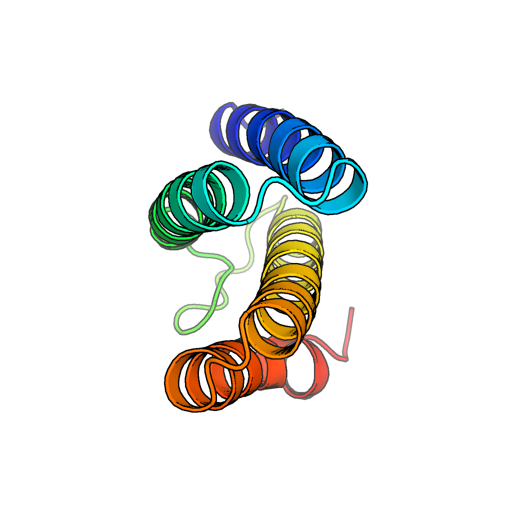HE A 1 86 ? -0.376 -9.133 3.531 1.00 89.31 86 PHE A N 1
ATOM 681 C CA . PHE A 1 86 ? 0.181 -10.185 2.673 1.00 89.31 86 PHE A CA 1
ATOM 682 C C . PHE A 1 86 ? 0.749 -9.629 1.367 1.00 89.31 86 PHE A C 1
ATOM 684 O O . PHE A 1 86 ? 1.781 -10.116 0.909 1.00 89.31 86 PHE A O 1
ATOM 691 N N . GLN A 1 87 ? 0.119 -8.603 0.793 1.00 88.19 87 GLN A N 1
ATOM 692 C CA . GLN A 1 87 ? 0.639 -7.924 -0.395 1.00 88.19 87 GLN A CA 1
ATOM 693 C C . GLN A 1 87 ? 1.884 -7.083 -0.089 1.00 88.19 87 GLN A C 1
ATOM 695 O O . GLN A 1 87 ? 2.739 -6.956 -0.956 1.00 88.19 87 GLN A O 1
ATOM 700 N N . LEU A 1 88 ? 2.016 -6.548 1.130 1.00 89.88 88 LEU A N 1
ATOM 701 C CA . LEU A 1 88 ? 3.180 -5.768 1.558 1.00 89.88 88 LEU A CA 1
ATOM 702 C C . LEU A 1 88 ? 4.430 -6.634 1.797 1.00 89.88 88 LEU A C 1
ATOM 704 O O . LEU A 1 88 ? 5.545 -6.184 1.543 1.00 89.88 88 LEU A O 1
ATOM 708 N N . LYS A 1 89 ? 4.269 -7.879 2.266 1.00 87.19 89 LYS A N 1
ATOM 709 C CA . LYS A 1 89 ? 5.387 -8.772 2.638 1.00 87.19 89 LYS A CA 1
ATOM 710 C C . LYS A 1 89 ? 6.494 -8.906 1.574 1.00 87.19 89 LYS A C 1
ATOM 712 O O . LYS A 1 89 ? 7.650 -8.695 1.944 1.00 87.19 89 LYS A O 1
ATOM 717 N N . PRO A 1 90 ? 6.194 -9.189 0.288 1.00 84.19 90 PRO A N 1
ATOM 718 C CA . PRO A 1 90 ? 7.215 -9.318 -0.757 1.00 84.19 90 PRO A CA 1
ATOM 719 C C . PRO A 1 90 ? 8.117 -8.086 -0.897 1.00 84.19 90 PRO A C 1
ATOM 721 O O . PRO A 1 90 ? 9.296 -8.203 -1.220 1.00 84.19 90 PRO A O 1
ATOM 724 N N . TYR A 1 91 ? 7.601 -6.892 -0.592 1.00 82.56 91 TYR A N 1
ATOM 725 C CA . TYR A 1 91 ? 8.369 -5.647 -0.671 1.00 82.56 91 TYR A CA 1
ATOM 726 C C . TYR A 1 91 ? 9.424 -5.501 0.435 1.00 82.56 91 TYR A C 1
ATOM 728 O O . TYR A 1 91 ? 10.308 -4.655 0.328 1.00 82.56 91 TYR A O 1
ATOM 736 N N . TYR A 1 92 ? 9.349 -6.319 1.485 1.00 80.00 92 TYR A N 1
ATOM 737 C CA . TYR A 1 92 ? 10.332 -6.363 2.567 1.00 80.00 92 TYR A CA 1
ATOM 738 C C . TYR A 1 92 ? 11.214 -7.614 2.521 1.00 80.00 92 TYR A C 1
ATOM 740 O O . TYR A 1 92 ? 12.351 -7.567 2.984 1.00 80.00 92 TYR A O 1
ATOM 748 N N . THR A 1 93 ? 10.712 -8.724 1.972 1.00 75.12 93 THR A N 1
ATOM 749 C CA . THR A 1 93 ? 11.462 -9.988 1.885 1.00 75.12 93 THR A CA 1
ATOM 750 C C . THR A 1 93 ? 12.209 -10.145 0.567 1.00 75.12 93 THR A C 1
ATOM 752 O O . THR A 1 93 ? 13.373 -10.531 0.576 1.00 75.12 93 THR A O 1
ATOM 755 N N . ASP A 1 94 ? 11.565 -9.811 -0.552 1.00 63.41 94 ASP A N 1
ATOM 756 C CA . ASP A 1 94 ? 12.067 -10.107 -1.900 1.00 63.41 94 ASP A CA 1
ATOM 757 C C . ASP A 1 94 ? 12.710 -8.864 -2.530 1.00 63.41 94 ASP A C 1
ATOM 759 O O . ASP A 1 94 ? 13.726 -8.956 -3.214 1.00 63.41 94 ASP A O 1
ATOM 763 N N . ALA A 1 95 ? 12.173 -7.678 -2.220 1.00 58.59 95 ALA A N 1
ATOM 764 C CA . ALA A 1 95 ? 12.769 -6.388 -2.577 1.00 58.59 95 ALA A CA 1
ATOM 765 C C . ALA A 1 95 ? 13.790 -5.872 -1.537 1.00 58.59 95 ALA A C 1
ATOM 767 O O . ALA A 1 95 ? 14.324 -4.778 -1.690 1.00 58.59 95 ALA A O 1
ATOM 768 N N . GLY A 1 96 ? 14.110 -6.651 -0.495 1.00 49.12 96 GLY A N 1
ATOM 769 C CA . GLY A 1 96 ? 15.043 -6.265 0.577 1.00 49.12 96 GLY A CA 1
ATOM 770 C C . GLY A 1 96 ? 16.519 -6.129 0.164 1.00 49.12 96 GLY A C 1
ATOM 771 O O . GLY A 1 96 ? 17.363 -5.877 1.016 1.00 49.12 96 GLY A O 1
ATOM 772 N N . SER A 1 97 ? 16.840 -6.315 -1.122 1.00 48.12 97 SER A N 1
ATOM 773 C CA . SER A 1 97 ? 18.182 -6.101 -1.693 1.00 48.12 97 SER A CA 1
ATOM 774 C C . SER A 1 97 ? 18.331 -4.772 -2.449 1.00 48.12 97 SER A C 1
ATOM 776 O O . SER A 1 97 ? 19.326 -4.601 -3.155 1.00 48.12 97 SER A O 1
ATOM 778 N N . ILE A 1 98 ? 17.353 -3.863 -2.344 1.00 48.28 98 ILE A N 1
ATOM 779 C CA . ILE A 1 98 ? 17.420 -2.503 -2.908 1.00 48.28 98 ILE A CA 1
ATOM 780 C C . ILE A 1 98 ? 17.974 -1.528 -1.870 1.00 48.28 98 ILE A C 1
ATOM 782 O O . ILE A 1 98 ? 17.450 -1.528 -0.732 1.00 48.28 98 ILE A O 1
#

InterPro domains:
  IPR006746 26S proteasome non-ATPase regulatory subunit Rpn12 [PTHR12387] (1-95)

pLDDT: mean 84.7, std 9.94, range [48.12, 93.81]

Organism: Salix viminalis (NCBI:txid40686)